Protein AF-A0A0A2XGX0-F1 (afdb_monomer)

Organism: NCBI:txid750

Structure (mmCIF, N/CA/C/O backbone):
data_AF-A0A0A2XGX0-F1
#
_entry.id   AF-A0A0A2XGX0-F1
#
loop_
_atom_site.group_PDB
_atom_site.id
_atom_site.type_symbol
_atom_site.label_atom_id
_atom_site.label_alt_id
_atom_site.label_comp_id
_atom_site.label_asym_id
_atom_site.label_entity_id
_atom_site.label_seq_id
_atom_site.pdbx_PDB_ins_code
_atom_site.Cartn_x
_atom_site.Cartn_y
_atom_site.Cartn_z
_atom_site.occupancy
_atom_site.B_iso_or_equiv
_atom_site.auth_seq_id
_atom_site.auth_comp_id
_atom_site.auth_asym_id
_atom_site.auth_atom_id
_atom_site.pdbx_PDB_model_num
ATOM 1 N N . MET A 1 1 ? -15.321 6.317 9.211 1.00 68.00 1 MET A N 1
ATOM 2 C CA . MET A 1 1 ? -15.373 6.071 7.751 1.00 68.00 1 MET A CA 1
ATOM 3 C C . MET A 1 1 ? -13.940 5.949 7.252 1.00 68.00 1 MET A C 1
ATOM 5 O O . MET A 1 1 ? -13.133 6.780 7.644 1.00 68.00 1 MET A O 1
ATOM 9 N N . LYS A 1 2 ? -13.602 4.911 6.474 1.00 84.69 2 LYS A N 1
ATOM 10 C CA . LYS A 1 2 ? -12.244 4.705 5.936 1.00 84.69 2 LYS A CA 1
ATOM 11 C C . LYS A 1 2 ? -11.968 5.746 4.845 1.00 84.69 2 LYS A C 1
ATOM 13 O O . LYS A 1 2 ? -12.724 5.815 3.882 1.00 84.69 2 LYS A O 1
ATOM 18 N N . LYS A 1 3 ? -10.928 6.569 5.005 1.00 94.69 3 LYS A N 1
ATOM 19 C CA . LYS A 1 3 ? -10.521 7.593 4.029 1.00 94.69 3 LYS A CA 1
ATOM 20 C C . LYS A 1 3 ? -9.294 7.110 3.264 1.00 94.69 3 LYS A C 1
ATOM 22 O O . LYS A 1 3 ? -8.338 6.680 3.894 1.00 94.69 3 LYS A O 1
ATOM 27 N N . PHE A 1 4 ? -9.310 7.195 1.937 1.00 95.44 4 PHE A N 1
ATOM 28 C CA . PHE A 1 4 ? -8.115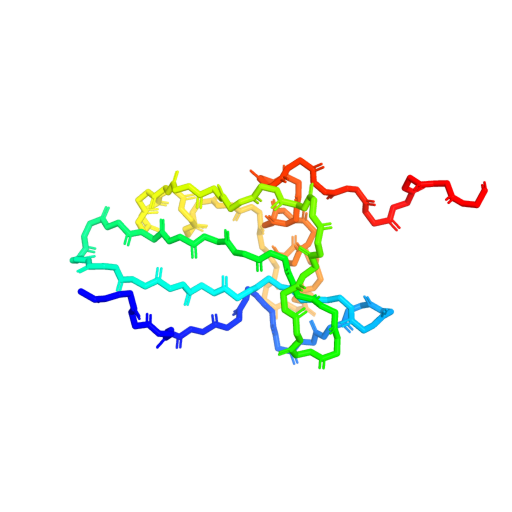 6.937 1.130 1.00 95.44 4 PHE A CA 1
ATOM 29 C C . PHE A 1 4 ? -7.015 7.957 1.456 1.00 95.44 4 PHE A C 1
ATOM 31 O O . PHE A 1 4 ? -7.297 9.154 1.553 1.00 95.44 4 PHE A O 1
ATOM 38 N N . ILE A 1 5 ? -5.781 7.480 1.615 1.00 95.19 5 ILE A N 1
ATOM 39 C CA . ILE A 1 5 ? -4.616 8.307 1.939 1.00 95.19 5 ILE A CA 1
ATOM 40 C C . ILE A 1 5 ? -3.614 8.321 0.787 1.00 95.19 5 ILE A C 1
ATOM 42 O O . ILE A 1 5 ? -3.271 9.393 0.294 1.00 95.19 5 ILE A O 1
ATOM 46 N N . LYS A 1 6 ? -3.123 7.145 0.384 1.00 95.50 6 LYS A N 1
ATOM 47 C CA . LYS A 1 6 ? -2.084 6.989 -0.643 1.00 95.50 6 LYS A CA 1
ATOM 48 C C . LYS A 1 6 ? -2.063 5.563 -1.191 1.00 95.50 6 LYS A C 1
ATOM 50 O O . LYS A 1 6 ? -2.669 4.661 -0.614 1.00 95.50 6 LYS A O 1
ATOM 55 N N . TYR A 1 7 ? -1.322 5.358 -2.273 1.00 96.56 7 TYR A N 1
ATOM 56 C CA . TYR A 1 7 ? -0.886 4.025 -2.689 1.00 96.56 7 TYR A CA 1
ATOM 57 C C . TYR A 1 7 ? 0.467 3.688 -2.059 1.00 96.56 7 TYR A C 1
ATOM 59 O O . TYR A 1 7 ? 1.247 4.585 -1.736 1.00 96.56 7 TYR A O 1
ATOM 67 N N . ALA A 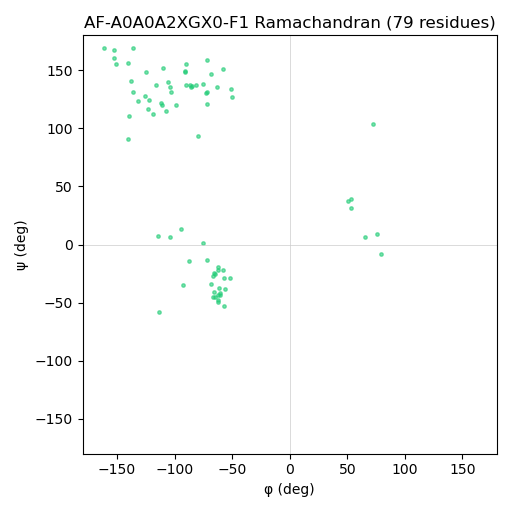1 8 ? 0.760 2.395 -1.907 1.00 95.50 8 ALA A N 1
ATOM 68 C CA . ALA A 1 8 ? 2.044 1.936 -1.377 1.00 95.50 8 ALA A CA 1
ATOM 69 C C . ALA A 1 8 ? 3.234 2.283 -2.290 1.00 95.50 8 ALA A C 1
ATOM 71 O O . ALA A 1 8 ? 4.356 2.432 -1.818 1.00 95.50 8 ALA A O 1
ATOM 72 N N . ALA A 1 9 ? 2.991 2.445 -3.591 1.00 94.00 9 ALA A N 1
ATOM 73 C CA . ALA A 1 9 ? 3.988 2.863 -4.564 1.00 94.00 9 ALA A CA 1
ATOM 74 C C . ALA A 1 9 ? 3.386 3.842 -5.575 1.00 94.00 9 ALA A C 1
ATOM 76 O O . ALA A 1 9 ? 2.185 3.820 -5.844 1.00 94.00 9 ALA A O 1
ATOM 77 N N . ASN A 1 10 ? 4.249 4.652 -6.189 1.00 87.94 10 ASN A N 1
ATOM 78 C CA . ASN A 1 10 ? 3.878 5.573 -7.270 1.00 87.94 10 ASN A CA 1
ATOM 79 C C . ASN A 1 10 ? 3.649 4.849 -8.612 1.00 87.94 10 ASN A C 1
ATOM 81 O O . ASN A 1 10 ? 3.410 5.483 -9.634 1.00 87.94 10 ASN A O 1
ATOM 85 N N . THR A 1 11 ? 3.780 3.524 -8.637 1.00 85.94 11 THR A N 1
ATOM 86 C CA . THR A 1 11 ? 3.632 2.671 -9.816 1.00 85.94 11 THR A CA 1
ATOM 87 C C . THR A 1 11 ? 2.852 1.421 -9.434 1.00 85.94 11 THR A C 1
ATOM 89 O O . THR A 1 11 ? 3.053 0.862 -8.357 1.00 85.94 11 THR A O 1
ATOM 92 N N . ALA A 1 12 ? 1.967 0.989 -10.330 1.00 89.50 12 ALA A N 1
ATOM 93 C CA . ALA A 1 12 ? 1.326 -0.318 -10.280 1.00 89.50 12 ALA A CA 1
ATOM 94 C C . ALA A 1 12 ? 2.154 -1.335 -11.080 1.00 89.50 12 ALA A C 1
ATOM 96 O O . ALA A 1 12 ? 2.771 -0.982 -12.085 1.00 89.50 12 ALA A O 1
ATOM 97 N N . PHE A 1 13 ? 2.135 -2.604 -10.679 1.00 90.38 13 PHE A N 1
ATOM 98 C CA . PHE A 1 13 ? 2.801 -3.686 -11.407 1.00 90.38 13 PHE A CA 1
ATOM 99 C C . PHE A 1 13 ? 1.754 -4.626 -12.005 1.00 90.38 13 PHE A C 1
ATOM 101 O O . PHE A 1 13 ? 0.926 -5.167 -11.276 1.00 90.38 13 PHE A O 1
ATOM 108 N N . ASN A 1 14 ? 1.755 -4.811 -13.331 1.00 89.81 14 ASN A N 1
ATOM 109 C CA . ASN A 1 14 ? 0.717 -5.564 -14.058 1.00 89.81 14 ASN A CA 1
ATOM 110 C C . ASN A 1 14 ? -0.722 -5.124 -13.708 1.00 89.81 14 ASN A C 1
ATOM 112 O O . ASN A 1 14 ? -1.626 -5.951 -13.582 1.00 89.81 14 ASN A O 1
ATOM 116 N N . GLY A 1 15 ? -0.917 -3.817 -13.500 1.00 91.38 15 GLY A N 1
ATOM 117 C CA . GLY A 1 15 ? -2.193 -3.229 -13.078 1.00 91.38 15 GLY A CA 1
ATOM 118 C C . GLY A 1 15 ? -2.494 -3.358 -11.581 1.00 91.38 15 GLY A C 1
ATOM 119 O O . GLY A 1 15 ? -3.438 -2.730 -11.111 1.00 91.38 15 GLY A O 1
ATOM 120 N N . TYR A 1 16 ? -1.698 -4.108 -10.810 1.00 93.69 16 TYR A N 1
ATOM 121 C CA . TYR A 1 16 ? -1.901 -4.273 -9.371 1.00 93.69 16 TYR A CA 1
ATOM 122 C C . TYR A 1 16 ? -1.245 -3.163 -8.543 1.00 93.69 16 TYR A C 1
ATOM 124 O O . TYR A 1 16 ? -0.078 -2.813 -8.744 1.00 93.69 16 TYR A O 1
ATOM 132 N N . SER A 1 17 ? -1.984 -2.659 -7.559 1.00 96.12 17 SER A N 1
ATOM 133 C CA . SER A 1 17 ? -1.541 -1.679 -6.567 1.00 96.12 17 SER A CA 1
ATOM 134 C C . SER A 1 17 ? -2.011 -2.069 -5.158 1.00 96.12 17 SER A C 1
ATOM 136 O O . SER A 1 17 ? -2.829 -2.975 -4.982 1.00 96.12 17 SER A O 1
ATOM 138 N N . VAL A 1 18 ? -1.480 -1.388 -4.138 1.00 96.88 18 VAL A N 1
ATOM 139 C CA . VAL A 1 18 ? -1.983 -1.478 -2.759 1.00 96.88 18 VAL A CA 1
ATOM 140 C C . VAL A 1 18 ? -2.458 -0.099 -2.325 1.00 96.88 18 VAL A C 1
ATOM 142 O O . VAL A 1 18 ? -1.647 0.819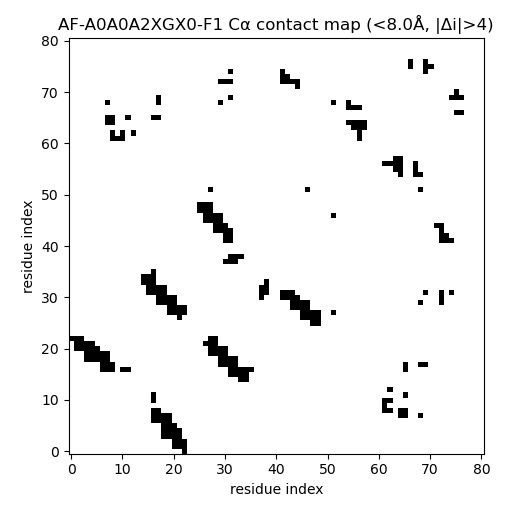 -2.183 1.00 96.88 18 VAL A O 1
ATOM 145 N N . ALA A 1 19 ? -3.766 0.052 -2.138 1.00 97.06 19 ALA A N 1
ATOM 146 C CA . ALA A 1 19 ? -4.389 1.265 -1.628 1.00 97.06 19 ALA A CA 1
ATOM 147 C C . ALA A 1 19 ? -4.372 1.270 -0.097 1.00 97.06 19 ALA A C 1
ATOM 149 O O . ALA A 1 19 ? -4.676 0.261 0.541 1.00 97.06 19 ALA A O 1
ATOM 150 N N . ILE A 1 20 ? -4.038 2.417 0.491 1.00 97.38 20 ILE A N 1
ATOM 151 C CA . ILE A 1 20 ? -3.972 2.609 1.939 1.00 97.38 20 ILE A CA 1
ATOM 152 C C . ILE A 1 20 ? -5.096 3.541 2.351 1.00 97.38 20 ILE A C 1
ATOM 154 O O . ILE A 1 20 ? -5.168 4.699 1.927 1.00 97.38 20 ILE A O 1
ATOM 158 N N . TYR A 1 21 ? -5.958 3.030 3.217 1.00 96.94 21 TYR A N 1
ATOM 159 C CA . TYR A 1 21 ? -7.029 3.779 3.845 1.00 96.94 21 TYR A CA 1
ATOM 160 C C . TYR A 1 21 ? -6.730 3.979 5.324 1.00 96.94 21 TYR A C 1
ATOM 162 O O . TYR A 1 21 ? -6.097 3.138 5.950 1.00 96.94 21 TYR A O 1
ATOM 170 N N . GLN A 1 22 ? -7.246 5.052 5.908 1.00 95.31 22 GLN A N 1
ATOM 171 C CA . GLN A 1 22 ? -7.125 5.334 7.331 1.00 95.31 22 GLN A CA 1
ATOM 172 C C . GLN A 1 22 ? -8.511 5.548 7.938 1.00 95.31 22 GLN A C 1
ATOM 174 O O . GLN A 1 22 ? -9.315 6.333 7.427 1.00 95.31 22 GLN A O 1
ATOM 179 N N . SER A 1 23 ? -8.809 4.819 9.017 1.00 88.31 23 SER A N 1
ATOM 180 C CA . SER A 1 23 ? -10.069 4.974 9.772 1.00 88.31 23 SER A CA 1
ATOM 181 C C . SER A 1 23 ? -9.924 5.948 10.937 1.00 88.31 23 SER A C 1
ATOM 183 O O . SER A 1 23 ? -10.875 6.642 11.289 1.00 88.31 23 SER A O 1
ATOM 185 N N . ASN A 1 24 ? -8.743 5.952 11.550 1.00 92.69 24 ASN A N 1
ATOM 186 C CA . ASN A 1 24 ? -8.327 6.802 12.657 1.00 92.69 24 ASN A CA 1
ATOM 187 C C . ASN A 1 24 ? -6.791 6.974 12.586 1.00 92.69 24 ASN A C 1
ATOM 189 O O . ASN A 1 24 ? -6.151 6.235 11.833 1.00 92.69 24 ASN A O 1
ATOM 193 N N . PRO A 1 25 ? -6.188 7.909 13.342 1.00 92.00 25 PRO A N 1
ATOM 194 C CA . PRO A 1 25 ? -4.753 8.190 13.269 1.00 92.00 25 PRO A CA 1
ATOM 195 C C . PRO A 1 25 ? -3.839 6.967 13.412 1.00 92.00 25 PRO A C 1
ATOM 197 O O . PRO A 1 25 ? -2.791 6.940 12.784 1.00 92.00 25 PRO A O 1
ATOM 200 N N . ASN A 1 26 ? -4.273 5.935 14.137 1.00 94.44 26 ASN A N 1
ATOM 201 C CA . ASN A 1 26 ? -3.447 4.796 14.537 1.00 94.44 26 ASN A CA 1
ATOM 202 C C . ASN A 1 26 ? -3.725 3.522 13.725 1.00 94.44 26 ASN A C 1
ATOM 204 O O . ASN A 1 26 ? -3.210 2.463 14.068 1.00 94.44 26 ASN A O 1
ATOM 208 N N . LEU A 1 27 ? -4.563 3.590 12.684 1.00 96.12 27 LEU A N 1
ATOM 209 C CA . LEU A 1 27 ? -4.986 2.399 11.951 1.00 96.12 27 LEU A CA 1
ATOM 210 C C . LEU A 1 27 ? -5.046 2.633 10.444 1.00 96.12 27 LEU A C 1
ATOM 212 O O . LEU A 1 27 ? -5.943 3.323 9.936 1.00 96.12 27 LEU A O 1
ATOM 216 N N . TYR A 1 28 ? -4.121 1.989 9.739 1.00 97.25 28 TYR A N 1
ATOM 217 C CA . TYR A 1 28 ? -4.151 1.812 8.297 1.00 97.25 28 TYR A CA 1
ATOM 218 C C . TYR A 1 28 ? -4.867 0.519 7.918 1.00 97.25 28 TYR A C 1
ATOM 220 O O . TYR A 1 28 ? -4.851 -0.477 8.633 1.00 97.25 28 TYR A O 1
ATOM 228 N N . THR A 1 29 ? -5.517 0.551 6.763 1.00 97.25 29 THR A N 1
ATOM 229 C CA . THR A 1 29 ? -6.068 -0.611 6.077 1.00 97.25 29 THR A CA 1
ATOM 230 C C . THR A 1 29 ? -5.465 -0.652 4.683 1.00 97.25 29 THR A C 1
ATOM 232 O O . THR A 1 29 ? -5.710 0.255 3.887 1.00 97.25 29 THR A O 1
ATOM 235 N N . LEU A 1 30 ? -4.701 -1.697 4.387 1.00 96.88 30 LEU A N 1
ATOM 236 C CA . LEU A 1 30 ? -4.156 -1.964 3.061 1.00 96.88 30 LEU A CA 1
ATOM 237 C C . LEU A 1 30 ? -5.147 -2.830 2.280 1.00 96.88 30 LEU A C 1
ATOM 239 O O . LEU A 1 30 ? -5.725 -3.772 2.821 1.00 96.88 30 LEU A O 1
ATOM 243 N N . GLN A 1 31 ? -5.348 -2.508 1.006 1.00 96.38 31 GLN A N 1
ATOM 244 C CA . GLN A 1 31 ? -6.245 -3.221 0.101 1.00 96.38 31 GLN A CA 1
ATOM 245 C C . GLN A 1 31 ? -5.567 -3.425 -1.251 1.00 96.38 31 GLN A C 1
ATOM 247 O O . GLN A 1 31 ? -5.073 -2.467 -1.842 1.00 96.38 31 GLN A O 1
ATOM 252 N N . ILE A 1 32 ? -5.605 -4.656 -1.764 1.00 96.06 32 ILE A N 1
ATOM 253 C CA . ILE A 1 32 ? -5.163 -4.948 -3.129 1.00 96.06 32 ILE A CA 1
ATOM 254 C C . ILE A 1 32 ? -6.186 -4.418 -4.133 1.00 96.06 32 ILE A C 1
ATOM 256 O O . ILE A 1 32 ? -7.386 -4.706 -4.043 1.00 96.06 32 ILE A O 1
ATOM 260 N N . GLU A 1 33 ? -5.693 -3.691 -5.127 1.00 95.56 33 GLU A N 1
ATOM 261 C CA . GLU A 1 33 ? -6.476 -3.221 -6.263 1.00 95.56 33 GLU A CA 1
ATOM 262 C C . GLU A 1 33 ? -5.836 -3.665 -7.573 1.00 95.56 33 GLU A C 1
ATOM 264 O O . GLU A 1 33 ? -4.620 -3.807 -7.663 1.00 95.56 33 GLU A O 1
ATOM 269 N N . LYS A 1 34 ? -6.671 -3.893 -8.585 1.00 93.94 34 LYS A N 1
ATOM 270 C CA . LYS A 1 34 ? -6.272 -4.086 -9.972 1.00 93.94 34 LYS A CA 1
ATOM 271 C C . LYS A 1 34 ? -6.987 -3.039 -10.811 1.00 93.94 34 LYS A C 1
ATOM 273 O O . LYS A 1 34 ? -8.209 -2.927 -10.730 1.00 93.94 34 LYS A O 1
ATOM 278 N N . ASP A 1 35 ? -6.223 -2.257 -11.563 1.00 91.81 35 ASP A N 1
ATOM 279 C CA . ASP A 1 35 ? -6.732 -1.184 -12.422 1.00 91.81 35 ASP A CA 1
ATOM 280 C C . ASP A 1 35 ? -7.646 -0.201 -11.651 1.00 91.81 35 ASP A C 1
ATOM 282 O O . ASP A 1 35 ? -8.690 0.233 -12.133 1.00 91.81 35 ASP A O 1
ATOM 286 N N . GLY A 1 36 ? -7.274 0.107 -10.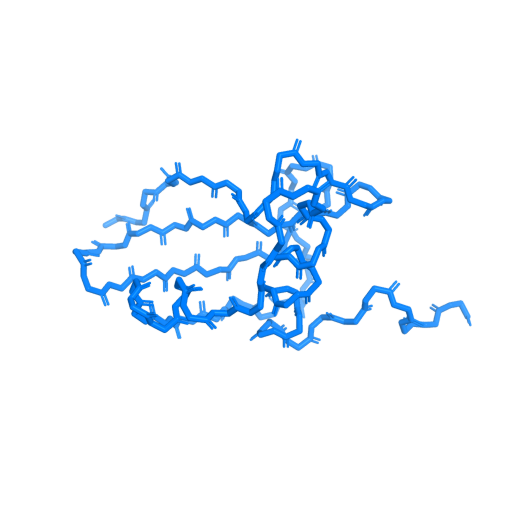398 1.00 89.62 36 GLY A N 1
ATOM 287 C CA . GLY A 1 36 ? -8.013 1.010 -9.501 1.00 89.62 36 GLY A CA 1
ATOM 288 C C . GLY A 1 36 ? -9.288 0.423 -8.885 1.00 89.62 36 GLY A C 1
ATOM 289 O O . GLY A 1 36 ? -10.072 1.148 -8.278 1.00 89.62 36 GLY A O 1
ATOM 290 N N . THR A 1 37 ? -9.528 -0.881 -9.049 1.00 92.12 37 THR A N 1
ATOM 291 C CA . THR A 1 37 ? -10.681 -1.578 -8.467 1.00 92.12 37 THR A CA 1
ATOM 292 C C . THR A 1 37 ? -10.223 -2.633 -7.471 1.00 92.12 37 THR A C 1
ATOM 294 O O . THR A 1 37 ? -9.307 -3.404 -7.750 1.00 92.12 37 THR A O 1
ATOM 297 N N . LYS A 1 38 ? -10.901 -2.728 -6.321 1.00 91.62 38 LYS A N 1
ATOM 298 C CA . LYS A 1 38 ? -10.661 -3.784 -5.329 1.00 91.62 38 LYS A CA 1
ATOM 299 C C . LYS A 1 38 ? -10.673 -5.171 -5.974 1.00 91.62 38 LYS A C 1
ATOM 301 O O . LYS A 1 38 ? -11.665 -5.569 -6.591 1.00 91.62 38 LYS A O 1
ATOM 306 N N . VAL A 1 39 ? -9.614 -5.942 -5.744 1.00 90.69 39 VAL A N 1
ATOM 307 C CA . VAL A 1 39 ? -9.563 -7.339 -6.177 1.00 90.69 39 VAL A CA 1
ATOM 308 C C . VAL A 1 39 ? -10.499 -8.173 -5.299 1.00 90.69 39 VAL A C 1
ATOM 310 O O . VAL A 1 39 ? -10.517 -8.068 -4.071 1.00 90.69 39 VAL A O 1
ATOM 313 N N . ARG A 1 40 ? -11.344 -8.995 -5.928 1.00 84.94 40 ARG A N 1
ATOM 314 C CA . ARG A 1 40 ? -12.222 -9.915 -5.191 1.00 84.94 40 ARG A CA 1
ATOM 315 C C . ARG A 1 40 ? -11.375 -11.002 -4.530 1.00 84.94 40 ARG A C 1
ATOM 317 O O . ARG A 1 40 ? -10.376 -11.431 -5.091 1.00 84.94 40 ARG A O 1
ATOM 324 N N . ASN A 1 41 ? -11.803 -11.469 -3.360 1.00 81.94 41 ASN A N 1
ATOM 325 C CA . ASN A 1 41 ? -11.147 -12.534 -2.587 1.00 81.94 41 ASN A CA 1
ATOM 326 C C . ASN A 1 41 ? -9.744 -12.211 -2.035 1.00 81.94 41 ASN A C 1
ATOM 328 O O . ASN A 1 41 ? -9.136 -13.086 -1.428 1.00 81.94 41 ASN A O 1
ATOM 332 N N . THR A 1 42 ? -9.243 -10.977 -2.157 1.00 85.12 42 THR A N 1
ATOM 333 C CA . THR A 1 42 ? -8.057 -10.538 -1.403 1.00 85.12 42 THR A CA 1
ATOM 334 C C . THR A 1 42 ? -8.468 -10.003 -0.038 1.00 85.12 42 THR A C 1
ATOM 336 O O . THR A 1 42 ? -9.439 -9.240 0.071 1.00 85.12 42 THR A O 1
ATOM 339 N N . LYS A 1 43 ? -7.725 -10.369 1.008 1.00 85.19 43 LYS A N 1
ATOM 340 C CA . LYS A 1 43 ? -7.929 -9.811 2.345 1.00 85.19 43 LYS A CA 1
ATOM 341 C C . LYS A 1 43 ? -7.362 -8.396 2.396 1.00 85.19 43 LYS A C 1
ATOM 343 O O . LYS A 1 43 ? -6.296 -8.126 1.856 1.00 85.19 43 LYS A O 1
ATOM 348 N N . ALA A 1 44 ? -8.102 -7.498 3.037 1.00 92.38 44 ALA A N 1
ATOM 349 C CA . ALA A 1 44 ? -7.520 -6.250 3.497 1.00 92.38 44 ALA A CA 1
ATOM 350 C C . ALA A 1 44 ? -6.810 -6.532 4.823 1.00 92.38 44 ALA A C 1
ATOM 352 O O . ALA A 1 44 ? -7.367 -7.249 5.657 1.00 92.38 44 ALA A O 1
ATOM 353 N N . VAL A 1 45 ? -5.617 -5.979 5.011 1.00 95.62 45 VAL A N 1
ATOM 354 C CA . VAL A 1 45 ? -4.878 -6.098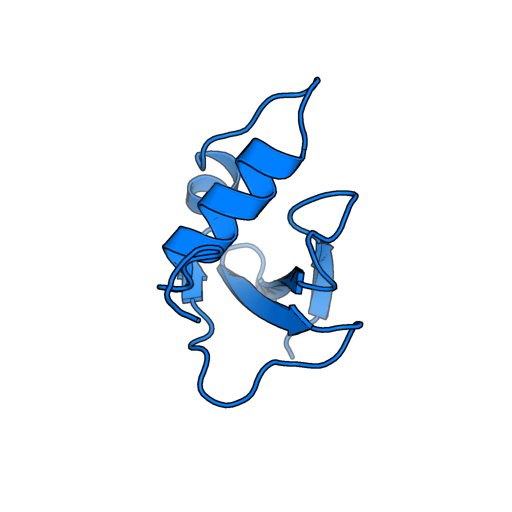 6.271 1.00 95.62 45 VAL A CA 1
ATOM 355 C C . VAL A 1 45 ? -4.938 -4.772 7.012 1.00 95.62 45 VAL A C 1
ATOM 357 O O . VAL A 1 45 ? -4.881 -3.702 6.402 1.00 95.62 45 VAL A O 1
ATOM 360 N N . GLU A 1 46 ? -5.101 -4.843 8.325 1.00 96.38 46 GLU A N 1
ATOM 361 C CA . GLU A 1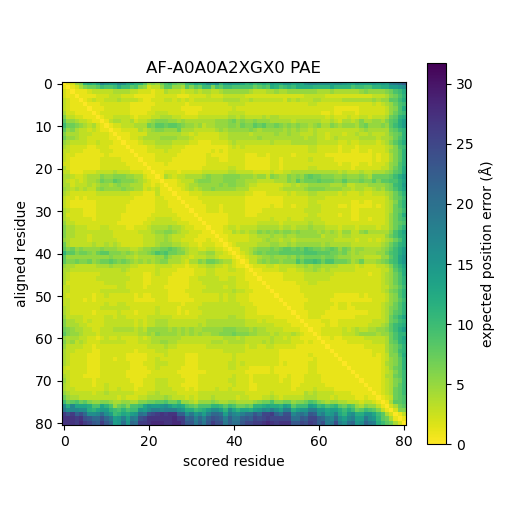 46 ? -5.033 -3.682 9.200 1.00 96.38 46 GLU A CA 1
ATOM 362 C C . GLU A 1 46 ? -3.690 -3.684 9.931 1.00 96.38 46 GLU A C 1
ATOM 364 O O . GLU A 1 46 ? -3.242 -4.732 10.385 1.00 96.38 46 GLU A O 1
ATOM 369 N N . MET A 1 47 ? -3.040 -2.523 9.994 1.00 96.75 47 MET A N 1
ATOM 370 C CA . MET A 1 47 ? -1.750 -2.327 10.665 1.00 96.75 47 MET A CA 1
ATOM 371 C C . MET A 1 47 ? -1.619 -0.877 11.129 1.00 96.75 47 MET A C 1
ATOM 373 O O . MET A 1 47 ? -2.334 0.003 10.630 1.00 96.75 47 MET A O 1
ATOM 377 N N . THR A 1 48 ? -0.726 -0.601 12.073 1.00 97.31 48 THR A N 1
ATOM 378 C CA . THR A 1 48 ? -0.444 0.782 12.474 1.00 97.31 48 THR A CA 1
ATOM 379 C C . THR A 1 48 ? 0.345 1.517 11.382 1.00 97.31 48 THR A C 1
ATOM 381 O O . THR A 1 48 ? 0.984 0.887 10.532 1.00 97.31 48 THR A O 1
ATOM 384 N N . PRO A 1 49 ? 0.328 2.862 11.361 1.00 96.56 49 PRO A N 1
ATOM 385 C CA . PRO A 1 49 ? 1.209 3.626 10.485 1.00 96.56 49 PRO A CA 1
ATOM 386 C C . PRO A 1 49 ? 2.689 3.297 10.700 1.00 96.56 49 PRO A C 1
ATOM 388 O O . PRO A 1 49 ? 3.427 3.210 9.724 1.00 96.56 49 PRO A O 1
ATOM 391 N N . GLU A 1 50 ? 3.130 3.076 11.942 1.00 97.31 50 GLU A N 1
ATOM 392 C CA . GLU A 1 50 ? 4.521 2.708 12.227 1.00 97.31 50 GLU A CA 1
ATOM 393 C C . GLU A 1 50 ? 4.883 1.343 11.629 1.00 97.31 50 GLU A C 1
ATOM 395 O O . GLU A 1 50 ? 5.925 1.218 10.985 1.00 97.31 50 GLU A O 1
ATOM 400 N N . GLU A 1 51 ? 4.012 0.340 11.782 1.00 97.75 51 GLU A N 1
ATOM 401 C CA . GLU A 1 51 ? 4.187 -0.982 11.165 1.00 97.75 51 GLU A CA 1
ATOM 402 C C . GLU A 1 51 ? 4.240 -0.877 9.638 1.00 97.75 51 GLU A C 1
ATOM 404 O O . GLU A 1 51 ? 5.090 -1.496 8.995 1.00 97.75 51 GLU A O 1
ATOM 409 N N . TYR A 1 52 ? 3.371 -0.045 9.054 1.00 96.81 52 TYR A N 1
ATOM 410 C CA . TYR A 1 52 ? 3.369 0.197 7.619 1.00 96.81 52 TYR A CA 1
ATOM 411 C C . TYR A 1 52 ? 4.678 0.826 7.145 1.00 96.81 52 TYR A C 1
ATOM 413 O O . TYR A 1 52 ? 5.255 0.338 6.176 1.00 96.81 52 TYR A O 1
ATOM 421 N N . GLU A 1 53 ? 5.153 1.895 7.789 1.00 95.50 53 GLU A N 1
ATOM 422 C CA . GLU A 1 53 ? 6.377 2.593 7.377 1.00 95.50 53 GLU A CA 1
ATOM 423 C C . GLU A 1 53 ? 7.626 1.712 7.578 1.00 95.50 53 GLU A C 1
ATOM 425 O O . GLU A 1 53 ? 8.567 1.800 6.783 1.00 95.50 53 GLU A O 1
ATOM 430 N N . ALA A 1 54 ? 7.591 0.770 8.528 1.00 97.19 54 ALA A N 1
ATOM 431 C CA . ALA A 1 54 ? 8.634 -0.233 8.745 1.00 97.19 54 ALA A CA 1
ATOM 432 C C . ALA A 1 54 ? 8.712 -1.331 7.663 1.00 97.19 54 ALA A C 1
ATOM 434 O O . ALA A 1 54 ? 9.712 -2.052 7.616 1.00 97.19 54 ALA A O 1
ATOM 435 N N . LEU A 1 55 ? 7.713 -1.471 6.774 1.00 96.50 55 LEU A N 1
ATOM 436 C CA . LEU A 1 55 ? 7.824 -2.410 5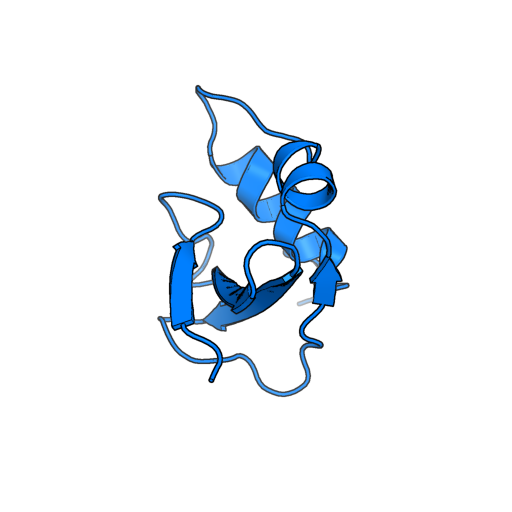.648 1.00 96.50 55 LEU A CA 1
ATOM 437 C C . LEU A 1 55 ? 9.051 -2.072 4.767 1.00 96.50 55 LEU A C 1
ATOM 439 O O . LEU A 1 55 ? 9.440 -0.905 4.661 1.00 96.50 55 LEU A O 1
ATOM 443 N N . PRO A 1 56 ? 9.662 -3.065 4.097 1.00 97.00 56 PRO A N 1
ATOM 444 C CA . PRO A 1 56 ? 10.758 -2.817 3.170 1.00 97.00 56 PRO A CA 1
ATOM 445 C C . PRO A 1 56 ? 10.438 -1.729 2.137 1.00 97.00 56 PRO A C 1
ATOM 447 O O . PRO A 1 56 ? 9.386 -1.743 1.498 1.00 97.00 56 PRO A O 1
ATOM 450 N N . SER A 1 57 ? 11.375 -0.805 1.929 1.00 95.50 57 SER A N 1
ATOM 451 C CA . SER A 1 57 ? 11.311 0.186 0.853 1.00 95.50 57 SER A CA 1
ATOM 452 C C . SER A 1 57 ? 12.680 0.618 0.384 1.00 95.50 57 SER A C 1
ATOM 454 O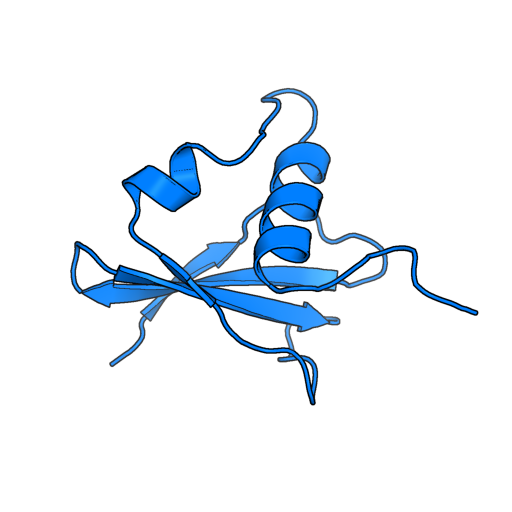 O . SER A 1 57 ? 13.630 0.617 1.159 1.00 95.50 57 SER A O 1
ATOM 456 N N . ASP A 1 58 ? 12.726 1.088 -0.854 1.00 94.50 58 ASP A N 1
ATOM 457 C CA . ASP A 1 58 ? 13.897 1.690 -1.466 1.00 94.50 58 ASP A CA 1
ATOM 458 C C . ASP A 1 58 ? 13.473 3.014 -2.136 1.00 94.50 58 ASP A C 1
ATOM 460 O O . ASP A 1 58 ? 12.567 2.997 -2.977 1.00 94.50 58 ASP A O 1
ATOM 464 N N . PRO A 1 59 ? 14.082 4.164 -1.784 1.00 90.44 59 PRO A N 1
ATOM 465 C CA . PRO A 1 59 ? 13.792 5.450 -2.421 1.00 90.44 59 PRO A CA 1
ATOM 466 C C . PRO A 1 59 ? 14.008 5.464 -3.941 1.00 90.44 59 PRO A C 1
ATOM 468 O O . PRO A 1 59 ? 13.329 6.213 -4.641 1.00 90.44 59 PRO A O 1
ATOM 471 N N . ALA A 1 60 ? 14.927 4.645 -4.460 1.00 93.12 60 ALA A N 1
ATOM 472 C CA . ALA A 1 60 ? 15.192 4.510 -5.890 1.00 93.12 60 ALA A CA 1
ATOM 473 C C . ALA A 1 60 ? 14.292 3.458 -6.564 1.00 93.12 60 ALA A C 1
ATOM 475 O O . ALA A 1 60 ? 14.193 3.431 -7.791 1.00 93.12 60 ALA A O 1
ATOM 476 N N . ASN A 1 61 ? 13.617 2.604 -5.785 1.00 91.69 61 ASN A N 1
ATOM 477 C CA . ASN A 1 61 ? 12.796 1.514 -6.300 1.00 91.69 61 ASN A CA 1
ATOM 478 C C . ASN A 1 61 ? 11.486 1.330 -5.511 1.00 91.69 61 ASN A C 1
ATOM 480 O O . ASN A 1 61 ? 11.377 0.531 -4.577 1.00 91.69 61 ASN A O 1
ATOM 484 N N . SER A 1 62 ? 10.435 2.017 -5.967 1.00 91.81 62 SER A N 1
ATOM 485 C CA . SER A 1 62 ? 9.102 1.938 -5.350 1.00 91.81 62 SER A CA 1
ATOM 486 C C . SER A 1 62 ? 8.460 0.540 -5.390 1.00 91.81 62 SER A C 1
ATOM 488 O O . SER A 1 62 ? 7.585 0.256 -4.569 1.00 91.81 62 SER A O 1
ATOM 490 N N . LEU A 1 63 ? 8.919 -0.367 -6.268 1.00 92.94 63 LEU A N 1
ATOM 491 C CA . LEU A 1 63 ? 8.410 -1.742 -6.322 1.00 92.94 63 LEU A CA 1
ATOM 492 C C . LEU A 1 63 ? 8.751 -2.543 -5.061 1.00 92.94 63 LEU A C 1
ATOM 494 O O . LEU A 1 63 ? 8.020 -3.473 -4.729 1.00 92.94 63 LEU A O 1
ATOM 498 N N . VAL A 1 64 ? 9.807 -2.172 -4.327 1.00 94.44 64 VAL A N 1
ATOM 499 C CA . VAL A 1 64 ? 10.155 -2.820 -3.051 1.00 94.44 64 VAL A CA 1
ATOM 500 C C . VAL A 1 64 ? 9.026 -2.629 -2.036 1.00 94.44 64 VAL A C 1
ATOM 502 O O . VAL A 1 64 ? 8.548 -3.608 -1.460 1.00 94.44 64 VAL A O 1
ATOM 505 N N . ARG A 1 65 ? 8.531 -1.389 -1.890 1.00 95.62 65 ARG A N 1
ATOM 506 C CA . ARG A 1 65 ? 7.395 -1.079 -1.007 1.00 95.62 65 ARG A CA 1
ATOM 507 C C . ARG A 1 65 ? 6.109 -1.727 -1.504 1.00 95.62 65 ARG A C 1
ATOM 509 O O . ARG A 1 65 ? 5.353 -2.259 -0.694 1.00 95.62 65 ARG A O 1
ATOM 516 N N . LEU A 1 66 ? 5.876 -1.719 -2.819 1.00 95.19 66 LEU A N 1
ATOM 517 C CA . LEU A 1 66 ? 4.713 -2.375 -3.413 1.00 95.19 66 LEU A CA 1
ATOM 518 C C . LEU A 1 66 ? 4.669 -3.865 -3.060 1.00 95.19 66 LEU A C 1
ATOM 520 O O . LEU A 1 66 ? 3.666 -4.340 -2.534 1.00 95.19 66 LEU A O 1
ATOM 524 N N . ASN A 1 67 ? 5.764 -4.584 -3.312 1.00 94.31 67 ASN A N 1
ATOM 525 C CA . ASN A 1 67 ? 5.858 -6.015 -3.053 1.00 94.31 67 ASN A CA 1
ATOM 526 C C . ASN A 1 67 ? 5.700 -6.326 -1.559 1.00 94.31 67 ASN A C 1
ATOM 528 O O . ASN A 1 67 ? 4.948 -7.225 -1.201 1.00 94.31 67 ASN A O 1
ATOM 532 N N . ALA A 1 68 ? 6.341 -5.552 -0.679 1.00 94.94 68 ALA A N 1
ATOM 533 C CA . ALA A 1 68 ? 6.190 -5.726 0.763 1.00 94.94 68 ALA A CA 1
ATOM 534 C C . ALA A 1 68 ? 4.739 -5.532 1.239 1.00 94.94 68 ALA A C 1
ATOM 536 O O . ALA A 1 68 ? 4.230 -6.336 2.018 1.00 94.94 68 ALA A O 1
ATOM 537 N N . ALA A 1 69 ? 4.054 -4.501 0.740 1.00 95.31 69 ALA A N 1
ATOM 538 C CA . ALA A 1 69 ? 2.660 -4.240 1.082 1.00 95.31 69 ALA A CA 1
ATOM 539 C C . ALA A 1 69 ? 1.708 -5.315 0.521 1.00 95.31 69 ALA A C 1
ATOM 541 O O . ALA A 1 69 ? 0.725 -5.663 1.173 1.00 95.31 69 ALA A O 1
ATOM 542 N N . MET A 1 70 ? 2.006 -5.872 -0.658 1.00 94.06 70 MET A N 1
ATOM 543 C CA . MET A 1 70 ? 1.255 -6.998 -1.222 1.00 94.06 70 MET A CA 1
ATOM 544 C C . MET A 1 70 ? 1.427 -8.270 -0.393 1.00 94.06 70 MET A C 1
ATOM 546 O O . MET A 1 70 ? 0.434 -8.907 -0.050 1.00 94.06 70 MET A O 1
ATOM 550 N N . LEU A 1 71 ? 2.661 -8.592 0.003 1.00 93.50 71 LEU A N 1
ATOM 551 C CA . LEU A 1 71 ? 2.949 -9.731 0.876 1.00 93.50 71 LEU A CA 1
ATOM 552 C C . LEU A 1 71 ? 2.262 -9.595 2.239 1.00 93.50 71 LEU A C 1
ATOM 554 O O . LEU A 1 71 ? 1.737 -10.579 2.745 1.00 93.50 71 LEU A O 1
ATOM 558 N N . ALA A 1 72 ? 2.180 -8.384 2.798 1.00 94.00 72 ALA A N 1
ATOM 559 C CA . ALA A 1 72 ? 1.415 -8.134 4.022 1.00 94.00 72 ALA A CA 1
ATOM 560 C C . ALA A 1 72 ? -0.096 -8.410 3.867 1.00 94.00 72 ALA A C 1
ATOM 562 O O . ALA A 1 72 ? -0.787 -8.637 4.856 1.00 94.00 72 ALA A O 1
ATOM 563 N N . CYS A 1 73 ? -0.613 -8.397 2.635 1.00 92.44 73 CYS A N 1
ATOM 564 C CA . CYS A 1 73 ? -1.991 -8.768 2.310 1.00 92.44 73 CYS A CA 1
ATOM 565 C C . CYS A 1 73 ? -2.135 -10.248 1.893 1.00 92.44 73 CYS A C 1
ATOM 567 O O . CYS A 1 73 ? -3.159 -10.600 1.301 1.00 92.44 73 CYS A O 1
ATOM 569 N N . ASP A 1 74 ? -1.121 -11.092 2.127 1.00 90.50 74 ASP A N 1
ATOM 570 C CA . ASP A 1 74 ? -1.019 -12.464 1.603 1.00 90.50 74 ASP A CA 1
ATOM 571 C C . ASP A 1 74 ? -1.176 -12.540 0.067 1.00 90.50 74 ASP A C 1
ATOM 573 O O . ASP A 1 74 ? -1.700 -13.511 -0.484 1.00 90.50 74 ASP A O 1
ATOM 577 N N . PHE A 1 75 ? -0.756 -11.495 -0.656 1.00 90.25 75 PHE A N 1
ATOM 578 C CA . PHE A 1 75 ? -0.844 -11.424 -2.112 1.00 90.25 75 PHE A CA 1
ATOM 579 C C . PHE A 1 75 ? 0.542 -11.573 -2.742 1.00 90.25 75 PHE A C 1
ATOM 581 O O . PHE A 1 75 ? 1.410 -10.712 -2.592 1.00 90.25 75 PHE A O 1
ATOM 588 N N . HIS A 1 76 ? 0.746 -12.657 -3.489 1.00 85.50 76 HIS A N 1
ATOM 589 C CA . HIS A 1 76 ? 1.989 -12.897 -4.212 1.00 85.50 76 HIS A CA 1
ATOM 590 C C . HIS A 1 76 ? 1.833 -12.491 -5.679 1.00 85.50 76 HIS A C 1
ATOM 592 O O . HIS A 1 76 ? 1.040 -13.065 -6.420 1.00 85.50 76 HIS A O 1
ATOM 598 N N . LEU A 1 77 ? 2.660 -11.546 -6.131 1.00 69.62 77 LEU A N 1
ATOM 599 C CA . LEU A 1 77 ? 2.717 -11.113 -7.534 1.00 69.62 77 LEU A CA 1
ATOM 600 C C . LEU A 1 77 ? 3.030 -12.243 -8.529 1.00 69.62 77 LEU A C 1
ATOM 602 O O . LEU A 1 77 ? 2.742 -12.106 -9.715 1.00 69.62 77 LEU A O 1
ATOM 606 N N . LEU A 1 78 ? 3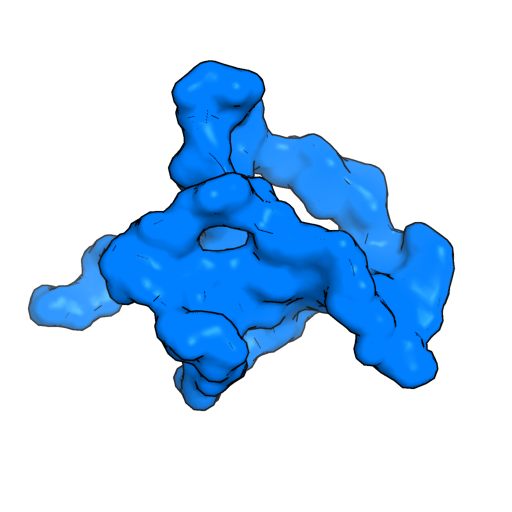.637 -13.333 -8.049 1.00 62.69 78 LEU A N 1
ATOM 607 C CA . LEU A 1 78 ? 4.147 -14.442 -8.858 1.00 62.69 78 LEU A CA 1
ATOM 608 C C . LEU A 1 78 ? 3.412 -15.772 -8.629 1.00 62.69 78 LEU A C 1
ATOM 610 O O . LEU A 1 78 ? 3.843 -16.790 -9.165 1.00 62.69 78 LEU A O 1
ATOM 614 N N . SER A 1 79 ? 2.319 -15.810 -7.861 1.00 47.97 79 SER A N 1
ATOM 615 C CA . SER A 1 79 ? 1.552 -17.052 -7.710 1.00 47.97 79 SER A CA 1
ATOM 616 C C . SER A 1 79 ? 0.633 -17.290 -8.916 1.00 47.97 79 SER A C 1
ATOM 618 O O . SER A 1 79 ? -0.509 -16.838 -8.933 1.00 47.97 79 SER A O 1
ATOM 620 N N . ASN A 1 80 ? 1.185 -18.051 -9.866 1.00 35.00 80 ASN A N 1
ATOM 621 C CA . ASN A 1 80 ? 0.562 -18.936 -10.859 1.00 35.00 80 ASN A CA 1
ATOM 622 C C . ASN A 1 80 ? -0.201 -18.306 -12.042 1.00 35.00 80 ASN A C 1
ATOM 624 O O . ASN A 1 80 ? -1.373 -17.943 -11.938 1.00 35.00 80 ASN A O 1
ATOM 628 N N . ASN A 1 81 ? 0.454 -18.336 -13.210 1.00 34.91 81 ASN A N 1
ATOM 629 C CA . ASN A 1 81 ? -0.105 -19.111 -14.326 1.00 34.91 81 ASN A CA 1
ATOM 630 C C . ASN A 1 81 ? 0.189 -20.592 -14.081 1.00 34.91 81 ASN A C 1
ATOM 632 O O . ASN A 1 81 ? 1.316 -20.867 -13.608 1.00 34.91 81 ASN A O 1
#

Foldseek 3Di:
DWAWDDWLFPDADQQWTWTWTDPDQFKIWTFIDGVNHGDPPFDIDIGGPVVLVPFDDDPVDSVSSRQRSCVNRVHHPPPDD

Mean predicted aligned error: 3.97 Å

Nearest PDB structures (foldseek):
  8e06-assembly1_A  TM=6.744E-01  e=6.116E+00  Homo sapiens
  3gwi-assembly1_A  TM=3.590E-01  e=4.016E+00  Escherichia coli K-12

Secondary structure (DSSP, 8-state):
-PEEEEESSSS-BTTEEEEEEEEETTEEEEEEEETTEEPTTPPPEEE-HHHHHTS--BTTBHHHHHHHHHHHTT--TT---

Sequence (81 aa):
MKKFIKYAANTAFNGYSVAIYQSNPNLYTLQIEKDGTKVRNTKAVEMTPEEYEALPSDPANSLVRLNAAMLACDFHLLSNN

Solvent-accessible surface area (backbone atoms only — not comparable to full-atom values): 4699 Å² total; per-residue (Å²): 113,77,39,82,74,49,59,58,31,97,63,60,61,97,48,33,40,39,42,33,25,35,62,51,96,68,35,32,35,40,33,52,20,44,78,90,36,76,47,83,95,60,53,65,33,76,44,37,56,68,62,57,70,68,44,56,68,41,99,93,38,47,63,46,23,34,52,41,56,32,48,69,34,78,42,63,97,77,75,72,132

pLDDT: mean 90.38, std 11.83, range [34.91, 97.75]

Radius of gyration: 11.91 Å; Cα contacts (8 Å, |Δi|>4): 145; chains: 1; bounding box: 31×27×29 Å